Protein AF-A0A7Z2VRL1-F1 (afdb_monomer_lite)

Structure (mmCIF, N/CA/C/O backbone):
data_AF-A0A7Z2VRL1-F1
#
_entry.id   AF-A0A7Z2VRL1-F1
#
loop_
_atom_site.group_PDB
_atom_site.id
_atom_site.type_symbol
_atom_site.label_atom_id
_atom_site.label_alt_id
_atom_site.label_comp_id
_atom_site.label_asym_id
_atom_site.label_entity_id
_atom_site.label_seq_id
_atom_site.pdbx_PDB_ins_code
_atom_site.Cartn_x
_atom_site.Cartn_y
_atom_site.Cartn_z
_atom_site.occupancy
_atom_site.B_iso_or_equiv
_atom_site.auth_seq_id
_atom_site.auth_comp_id
_atom_site.auth_asym_id
_atom_site.auth_atom_id
_atom_site.pdbx_PDB_model_num
ATOM 1 N N . MET A 1 1 ? -23.503 -7.942 21.390 1.00 52.72 1 MET A N 1
ATOM 2 C CA . MET A 1 1 ? -22.777 -6.985 20.529 1.00 52.72 1 MET A CA 1
ATOM 3 C C . MET A 1 1 ? -22.790 -7.532 19.111 1.00 52.72 1 MET A C 1
ATOM 5 O O . MET A 1 1 ? -22.296 -8.625 18.878 1.00 52.72 1 MET A O 1
ATOM 9 N N . SER A 1 2 ? -23.516 -6.870 18.216 1.00 61.53 2 SER A N 1
ATOM 10 C CA . SER A 1 2 ? -24.014 -7.462 16.970 1.00 61.53 2 SER A CA 1
ATOM 11 C C . SER A 1 2 ? -22.935 -7.495 15.880 1.00 61.53 2 SE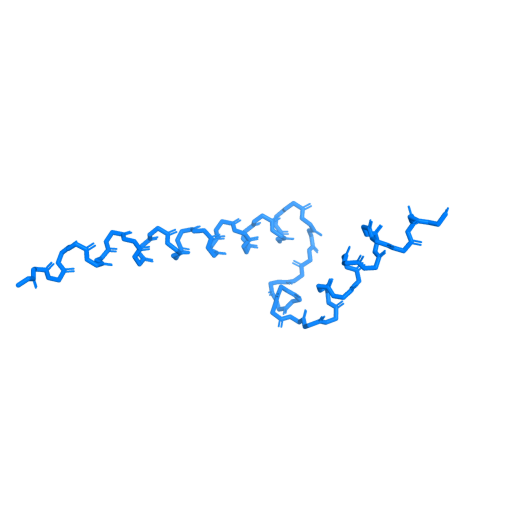R A C 1
ATOM 13 O O . SER A 1 2 ? -22.462 -6.445 15.460 1.00 61.53 2 SER A O 1
ATOM 15 N N . ILE A 1 3 ? -22.602 -8.691 15.379 1.00 73.12 3 ILE A N 1
ATOM 16 C CA . ILE A 1 3 ? -21.617 -8.988 14.309 1.00 73.12 3 ILE A CA 1
ATOM 17 C C . ILE A 1 3 ? -21.773 -8.084 13.064 1.00 73.12 3 ILE A C 1
ATOM 19 O O . ILE A 1 3 ? -20.806 -7.799 12.363 1.00 73.12 3 ILE A O 1
ATOM 23 N N . LYS A 1 4 ? -22.977 -7.544 12.835 1.00 74.12 4 LYS A N 1
ATOM 24 C CA . LYS A 1 4 ? -23.288 -6.560 11.783 1.00 74.12 4 LYS A CA 1
ATOM 25 C C . LYS A 1 4 ? -22.413 -5.298 11.828 1.00 74.12 4 LYS A C 1
ATOM 27 O O . LYS A 1 4 ? -22.156 -4.732 10.775 1.00 74.12 4 LYS A O 1
ATOM 32 N N . MET A 1 5 ? -21.917 -4.882 12.996 1.00 79.06 5 MET A N 1
ATOM 33 C CA . MET A 1 5 ? -20.992 -3.742 13.096 1.00 79.06 5 MET A CA 1
ATOM 34 C C . MET A 1 5 ? -19.563 -4.074 12.647 1.00 79.06 5 MET A C 1
ATOM 36 O O . MET A 1 5 ? -18.858 -3.174 12.214 1.00 79.06 5 MET A O 1
ATOM 40 N N . LEU A 1 6 ? -19.146 -5.344 12.703 1.00 83.94 6 LEU A N 1
ATOM 41 C CA . LEU A 1 6 ? -17.832 -5.797 12.224 1.00 83.94 6 LEU A CA 1
ATOM 42 C C . LEU A 1 6 ? -17.819 -6.073 10.716 1.00 83.94 6 LEU A C 1
ATOM 44 O O . LEU A 1 6 ? -16.768 -6.005 10.091 1.00 83.94 6 LEU A O 1
ATOM 48 N N . ILE A 1 7 ? -18.977 -6.333 10.106 1.00 88.62 7 ILE A N 1
ATOM 49 C CA . ILE A 1 7 ? -19.057 -6.640 8.672 1.00 88.62 7 ILE A CA 1
ATOM 50 C C . ILE A 1 7 ? -18.719 -5.425 7.798 1.00 88.62 7 ILE A C 1
ATOM 52 O O . ILE A 1 7 ? -18.072 -5.568 6.767 1.00 88.62 7 ILE A O 1
ATOM 56 N N . ILE A 1 8 ? -19.115 -4.227 8.237 1.00 89.56 8 ILE A N 1
ATOM 57 C CA . ILE A 1 8 ? -18.880 -2.961 7.532 1.00 89.56 8 ILE A CA 1
ATOM 58 C C . ILE A 1 8 ? -17.378 -2.649 7.428 1.00 89.56 8 ILE A C 1
ATOM 60 O O . ILE A 1 8 ? -16.903 -2.471 6.306 1.00 89.56 8 ILE A O 1
ATOM 64 N N . PRO A 1 9 ? -16.597 -2.612 8.529 1.00 89.94 9 PRO A N 1
ATOM 65 C CA . PRO A 1 9 ? -15.165 -2.353 8.436 1.00 89.94 9 PRO A CA 1
ATOM 66 C C . PRO A 1 9 ? -14.435 -3.462 7.678 1.00 89.94 9 PRO A C 1
ATOM 68 O O . PRO A 1 9 ? -13.558 -3.152 6.882 1.00 89.94 9 PRO A O 1
ATOM 71 N N . VAL A 1 10 ? -14.828 -4.731 7.835 1.00 91.94 10 VAL A N 1
ATOM 72 C CA . VAL A 1 10 ? -14.224 -5.841 7.078 1.00 91.94 10 VAL A CA 1
ATOM 73 C C . VAL A 1 10 ? -14.448 -5.674 5.574 1.00 91.94 10 VAL A C 1
ATOM 75 O O . VAL A 1 10 ? -13.508 -5.800 4.794 1.00 91.94 10 VAL A O 1
ATOM 78 N N . PHE A 1 11 ? -15.667 -5.334 5.156 1.00 92.25 11 PHE A N 1
ATOM 79 C CA . PHE A 1 11 ? -15.968 -5.103 3.745 1.00 92.25 11 PHE A CA 1
ATOM 80 C C . PHE A 1 11 ? -15.250 -3.862 3.198 1.00 92.25 11 PHE A C 1
ATOM 82 O O . PHE A 1 11 ? -14.783 -3.869 2.064 1.00 92.25 11 PHE A O 1
ATOM 89 N N . CYS A 1 12 ? -15.099 -2.821 4.019 1.00 94.06 12 CYS A N 1
ATOM 90 C CA . CYS A 1 12 ? -14.346 -1.619 3.671 1.00 94.06 12 CYS A CA 1
ATOM 91 C C . CYS A 1 12 ? -12.854 -1.926 3.450 1.00 94.06 12 CYS A C 1
ATOM 93 O O . CYS A 1 12 ? -12.274 -1.514 2.449 1.00 94.06 12 CYS A O 1
ATOM 95 N N . VAL A 1 13 ? -12.245 -2.726 4.332 1.00 94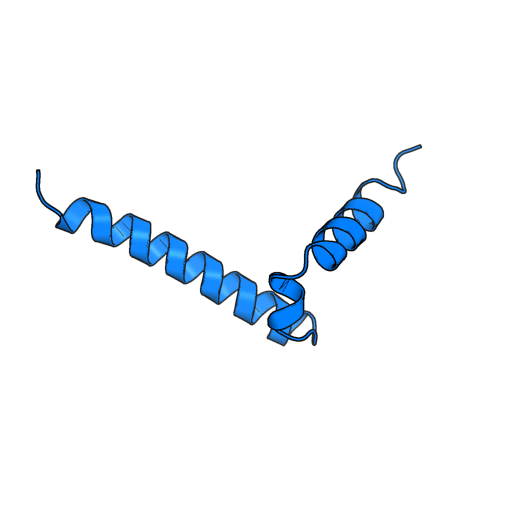.31 13 VAL A N 1
ATOM 96 C CA . VAL A 1 13 ? -10.854 -3.185 4.183 1.00 94.31 13 VAL A CA 1
ATOM 97 C C . VAL A 1 13 ? -10.695 -4.044 2.928 1.00 94.31 13 VAL A C 1
ATOM 99 O O . VAL A 1 13 ? -9.759 -3.837 2.163 1.00 94.31 13 VAL A O 1
ATOM 102 N N . MET A 1 14 ? -11.635 -4.954 2.663 1.00 94.00 14 MET A N 1
ATOM 103 C CA . MET A 1 14 ? -11.635 -5.752 1.432 1.00 94.00 14 MET A CA 1
ATOM 104 C C . MET A 1 14 ? -11.725 -4.866 0.184 1.00 94.00 14 MET A C 1
ATOM 106 O O . MET A 1 14 ? -10.964 -5.067 -0.759 1.00 94.00 14 MET A O 1
ATOM 110 N N . ALA A 1 15 ? -12.595 -3.853 0.185 1.00 93.69 15 ALA A N 1
ATOM 111 C CA . ALA A 1 15 ? -12.716 -2.907 -0.921 1.00 93.69 15 ALA A CA 1
ATOM 112 C C . ALA A 1 15 ? -11.424 -2.105 -1.149 1.00 93.69 15 ALA A C 1
ATOM 114 O O . ALA A 1 15 ? -11.049 -1.880 -2.297 1.00 93.69 15 ALA A O 1
ATOM 115 N N . LEU A 1 16 ? -10.710 -1.726 -0.083 1.00 91.75 16 LEU A N 1
ATOM 116 C CA . LEU A 1 16 ? -9.404 -1.068 -0.191 1.00 91.75 16 LEU A CA 1
ATOM 117 C C . LEU A 1 16 ? -8.336 -1.992 -0.782 1.00 91.75 16 LEU A C 1
ATOM 119 O O . LEU A 1 16 ? -7.602 -1.570 -1.671 1.00 91.75 16 LEU A O 1
ATOM 123 N N . ILE A 1 17 ? -8.272 -3.252 -0.338 1.00 89.12 17 ILE A N 1
ATOM 124 C CA . ILE A 1 17 ? -7.324 -4.239 -0.878 1.00 89.12 17 ILE A CA 1
ATOM 125 C C . ILE A 1 17 ? -7.597 -4.471 -2.366 1.00 89.12 17 ILE A C 1
ATOM 127 O O . ILE A 1 17 ? -6.672 -4.428 -3.172 1.00 89.12 17 ILE A O 1
ATOM 131 N N . VAL A 1 18 ? -8.864 -4.664 -2.744 1.00 89.81 18 VAL A N 1
ATOM 132 C CA . VAL A 1 18 ? -9.262 -4.862 -4.145 1.00 89.81 18 VAL A CA 1
ATOM 133 C C . VAL A 1 18 ? -8.996 -3.606 -4.974 1.00 89.81 18 VAL A C 1
ATOM 135 O O . VAL A 1 18 ? -8.456 -3.711 -6.068 1.00 89.81 18 VAL A O 1
ATOM 138 N N . GLY A 1 19 ? -9.311 -2.415 -4.462 1.00 89.19 19 GLY A N 1
ATOM 139 C CA . GLY A 1 19 ? -9.041 -1.153 -5.152 1.00 89.19 19 GLY A CA 1
ATOM 140 C C . GLY A 1 19 ? -7.548 -0.917 -5.385 1.00 89.19 19 GLY A C 1
ATOM 141 O O . GLY A 1 19 ? -7.160 -0.487 -6.467 1.00 89.19 19 GLY A O 1
ATOM 142 N N . LEU A 1 20 ? -6.703 -1.262 -4.412 1.00 84.56 20 LEU A N 1
ATOM 143 C CA . LEU A 1 20 ? -5.249 -1.166 -4.529 1.00 84.56 20 LEU A CA 1
ATOM 144 C C . LEU A 1 20 ? -4.690 -2.204 -5.506 1.00 84.56 20 LEU A C 1
ATOM 146 O O . LEU A 1 20 ? -3.871 -1.865 -6.352 1.00 84.56 20 LEU A O 1
ATOM 150 N N . ALA A 1 21 ? -5.178 -3.440 -5.442 1.00 83.19 21 ALA A N 1
ATOM 151 C CA . ALA A 1 21 ? -4.851 -4.519 -6.368 1.00 83.19 21 ALA A CA 1
ATOM 152 C C . ALA A 1 21 ? -5.209 -4.156 -7.825 1.00 83.19 21 ALA A C 1
ATOM 154 O O . ALA A 1 21 ? -4.380 -4.262 -8.731 1.00 83.19 21 ALA A O 1
ATOM 155 N N . VAL A 1 22 ? -6.429 -3.666 -8.049 1.00 85.25 22 VAL A N 1
ATOM 156 C CA . VAL A 1 22 ? -6.894 -3.201 -9.361 1.00 85.25 22 VAL A CA 1
ATOM 157 C C . VAL A 1 22 ? -6.108 -1.967 -9.801 1.00 85.25 22 VAL A C 1
ATOM 159 O O . VAL A 1 22 ? -5.672 -1.908 -10.942 1.00 85.25 22 VAL A O 1
ATOM 162 N N . GLY 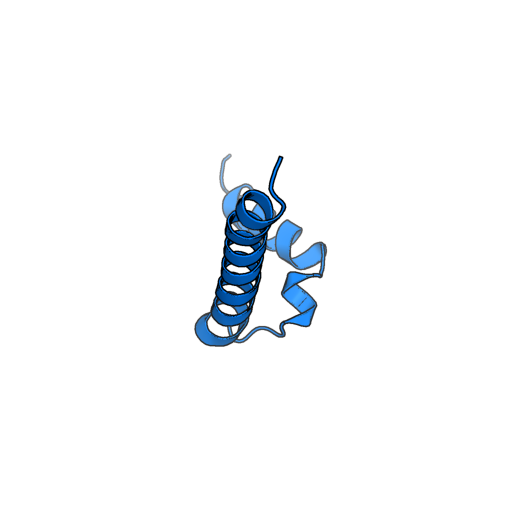A 1 23 ? -5.847 -1.007 -8.913 1.00 83.50 23 GLY A N 1
ATOM 163 C CA . GLY A 1 23 ? -5.041 0.171 -9.234 1.00 83.50 23 GLY A CA 1
ATOM 164 C C . GLY A 1 23 ? -3.610 -0.187 -9.642 1.00 83.50 23 GLY A C 1
ATOM 165 O O . GLY A 1 23 ? -3.119 0.303 -10.651 1.00 83.50 23 GLY A O 1
ATOM 166 N N . TYR A 1 24 ? -2.960 -1.098 -8.918 1.00 76.50 24 TYR A N 1
ATOM 167 C CA . TYR A 1 24 ? -1.588 -1.522 -9.201 1.00 76.50 24 TYR A CA 1
ATOM 168 C C . TYR A 1 24 ? -1.449 -2.245 -10.545 1.00 76.50 24 TYR A C 1
ATOM 170 O O . TYR A 1 24 ? -0.429 -2.128 -11.218 1.00 76.50 24 TYR A O 1
ATOM 178 N N . THR A 1 25 ? -2.490 -2.967 -10.953 1.00 80.56 25 THR A N 1
ATOM 179 C CA . THR A 1 25 ? -2.471 -3.761 -12.187 1.00 80.56 25 THR A CA 1
ATOM 180 C C . THR A 1 25 ? -2.994 -3.013 -13.394 1.00 80.56 25 THR A C 1
ATOM 182 O O . THR A 1 25 ? -2.400 -3.108 -14.458 1.00 80.56 25 THR A O 1
ATOM 185 N N . VAL A 1 26 ? -4.058 -2.225 -13.231 1.00 80.00 26 VAL A N 1
ATOM 186 C CA . VAL A 1 26 ? -4.660 -1.446 -14.319 1.00 80.00 26 VAL A CA 1
ATOM 187 C C . VAL A 1 26 ? -3.902 -0.142 -14.570 1.00 80.00 26 VAL A C 1
ATOM 189 O O . VAL A 1 26 ? -3.733 0.227 -15.725 1.00 80.00 26 VAL A O 1
ATOM 192 N N . LEU A 1 27 ? -3.440 0.570 -13.529 1.00 76.94 27 LEU A N 1
ATOM 193 C CA . LEU A 1 27 ? -2.623 1.779 -13.724 1.00 76.94 27 LEU A CA 1
ATOM 194 C C . LEU A 1 27 ? -1.124 1.472 -13.816 1.00 76.94 27 LEU A C 1
ATOM 196 O O . LEU A 1 27 ? -0.396 2.223 -14.459 1.00 76.94 27 LEU A O 1
ATOM 200 N N . GLY A 1 28 ? -0.648 0.429 -13.130 1.00 71.19 28 GLY A N 1
ATOM 201 C CA . GLY A 1 28 ? 0.781 0.112 -13.039 1.00 71.19 28 GLY A CA 1
ATOM 202 C C . GLY A 1 28 ? 1.281 -0.944 -14.024 1.00 71.19 28 GLY A C 1
ATOM 203 O O . GLY A 1 28 ? 2.491 -1.166 -14.054 1.00 71.19 28 GLY A O 1
ATOM 204 N N . ASP A 1 29 ? 0.381 -1.597 -14.777 1.00 69.88 29 ASP A N 1
ATOM 205 C CA . ASP A 1 29 ? 0.660 -2.680 -15.745 1.00 69.88 29 ASP A CA 1
ATOM 206 C C . ASP A 1 29 ? 1.516 -3.830 -15.171 1.00 69.88 29 ASP A C 1
ATOM 208 O O . ASP A 1 29 ? 2.181 -4.582 -15.882 1.00 69.88 29 ASP A O 1
ATOM 212 N N . LYS A 1 30 ? 1.529 -3.961 -13.840 1.00 71.75 30 LYS A N 1
ATOM 213 C CA . LYS A 1 30 ? 2.325 -4.949 -13.111 1.00 71.75 30 LYS A CA 1
ATOM 214 C C . LYS A 1 30 ? 1.455 -6.106 -12.630 1.00 71.75 30 LYS A C 1
ATOM 216 O O . LYS A 1 30 ? 0.266 -5.916 -12.369 1.00 71.75 30 LYS A O 1
ATOM 221 N N . PRO A 1 31 ? 2.008 -7.322 -12.505 1.00 78.44 31 PRO A N 1
ATOM 222 C CA . PRO A 1 31 ? 1.227 -8.476 -12.088 1.00 78.44 31 PRO A CA 1
ATOM 223 C C . PRO A 1 31 ? 0.773 -8.327 -10.629 1.00 78.44 31 PRO A C 1
ATOM 225 O O . PRO A 1 31 ? 1.533 -7.899 -9.764 1.00 78.44 31 PRO A O 1
ATOM 228 N N . LEU A 1 32 ? -0.463 -8.750 -10.329 1.00 70.69 32 LEU A N 1
ATOM 229 C CA . LEU A 1 32 ? -1.020 -8.755 -8.962 1.00 70.69 32 LEU A CA 1
ATOM 230 C C . LEU A 1 32 ? -0.117 -9.475 -7.952 1.00 70.69 32 LEU A C 1
ATOM 232 O O . LEU A 1 32 ? -0.106 -9.127 -6.776 1.00 70.69 32 LEU A O 1
ATOM 236 N N . SER A 1 33 ? 0.631 -10.475 -8.418 1.00 70.06 33 SER A N 1
ATOM 237 C CA . SER A 1 33 ? 1.622 -11.207 -7.628 1.00 70.06 33 SER A CA 1
ATOM 238 C C . SER A 1 33 ? 2.681 -10.284 -7.021 1.00 70.06 33 SER A C 1
ATOM 240 O O . SER A 1 33 ? 3.064 -10.482 -5.872 1.00 70.06 33 SER A O 1
ATOM 242 N N . ASP A 1 34 ? 3.105 -9.250 -7.751 1.00 71.75 34 ASP A N 1
ATOM 243 C CA . ASP A 1 34 ? 4.146 -8.325 -7.297 1.00 71.75 34 ASP A CA 1
ATOM 244 C C . ASP A 1 34 ? 3.656 -7.387 -6.185 1.00 71.75 34 ASP A C 1
ATOM 246 O O . ASP A 1 34 ? 4.474 -6.893 -5.413 1.00 71.75 34 ASP A O 1
ATOM 250 N N . VAL A 1 35 ? 2.337 -7.179 -6.033 1.00 70.19 35 VAL A N 1
ATOM 251 C CA . VAL A 1 35 ? 1.760 -6.430 -4.892 1.00 70.19 35 VAL A CA 1
ATOM 252 C C . VAL A 1 35 ? 2.034 -7.141 -3.569 1.00 70.19 35 VAL A C 1
ATOM 254 O O . VAL A 1 35 ? 2.219 -6.489 -2.540 1.00 70.19 35 VAL A O 1
ATOM 257 N N . PHE A 1 36 ? 2.060 -8.473 -3.586 1.00 69.75 36 PHE A N 1
ATOM 258 C CA . PHE A 1 36 ? 2.372 -9.292 -2.416 1.00 69.75 36 PHE A CA 1
ATOM 259 C C . PHE A 1 36 ? 3.874 -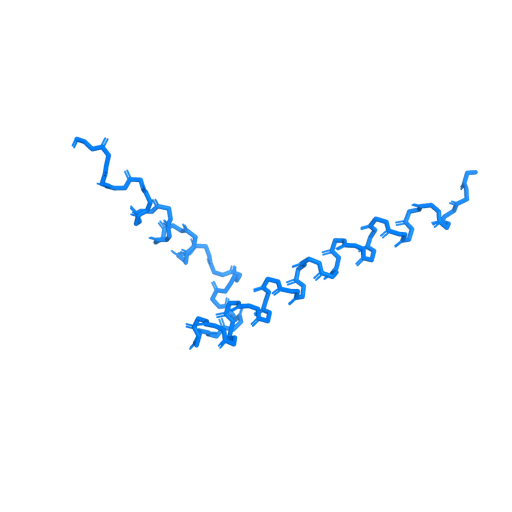9.554 -2.263 1.00 69.75 36 PHE A C 1
ATOM 261 O O . PHE A 1 36 ? 4.292 -10.098 -1.240 1.00 69.75 36 PHE A O 1
ATOM 268 N N . ASP A 1 37 ? 4.688 -9.152 -3.242 1.00 76.12 37 ASP A N 1
ATOM 269 C CA . ASP A 1 37 ? 6.130 -9.326 -3.189 1.00 76.12 37 ASP A CA 1
ATOM 270 C C . ASP A 1 37 ? 6.795 -8.213 -2.373 1.00 76.12 37 ASP A C 1
ATOM 272 O O . ASP A 1 37 ? 6.654 -7.017 -2.636 1.00 76.12 37 ASP A O 1
ATOM 276 N N . SER A 1 38 ? 7.558 -8.610 -1.356 1.00 66.69 38 SER A N 1
ATOM 277 C CA . SER A 1 38 ? 8.265 -7.677 -0.471 1.00 66.69 38 SER A CA 1
ATOM 278 C C . SER A 1 38 ? 9.329 -6.819 -1.181 1.00 66.69 38 SER A C 1
ATOM 280 O O . SER A 1 38 ? 9.680 -5.747 -0.682 1.00 66.69 38 SER A O 1
ATOM 282 N N . GLY A 1 39 ? 9.834 -7.255 -2.342 1.00 74.12 39 GLY A N 1
ATOM 283 C CA . GLY A 1 39 ? 10.803 -6.531 -3.162 1.00 74.12 39 GLY A CA 1
ATOM 284 C C . GLY A 1 39 ? 10.205 -5.290 -3.820 1.00 74.12 39 GLY A C 1
ATOM 285 O O . GLY A 1 39 ? 10.855 -4.247 -3.850 1.00 74.12 39 GLY A O 1
ATOM 286 N N . THR A 1 40 ? 8.939 -5.352 -4.237 1.00 75.69 40 THR A N 1
ATOM 287 C CA . THR A 1 40 ? 8.192 -4.218 -4.803 1.00 75.69 40 THR A CA 1
ATOM 288 C C . THR A 1 40 ? 8.089 -3.056 -3.824 1.00 75.69 40 THR A C 1
ATOM 290 O O . THR A 1 40 ? 8.382 -1.911 -4.166 1.00 75.69 40 THR A O 1
ATOM 293 N N . TRP A 1 41 ? 7.718 -3.345 -2.577 1.00 75.44 41 TRP A N 1
ATOM 294 C CA . TRP A 1 41 ? 7.612 -2.332 -1.529 1.00 75.44 41 TRP A CA 1
ATOM 295 C C . TRP A 1 41 ? 8.974 -1.743 -1.184 1.00 75.44 41 TRP A C 1
ATOM 297 O O . TRP A 1 41 ? 9.082 -0.537 -0.988 1.00 75.44 41 TRP A O 1
ATOM 307 N N . LYS A 1 42 ? 10.025 -2.573 -1.173 1.00 77.50 42 LYS A N 1
ATOM 308 C CA . LYS A 1 42 ? 11.399 -2.108 -0.969 1.00 77.50 42 LYS A CA 1
ATOM 309 C C . LYS A 1 42 ? 11.851 -1.186 -2.100 1.00 77.50 42 LYS A C 1
ATOM 311 O O . LYS A 1 42 ? 12.409 -0.144 -1.810 1.00 77.50 42 LYS A O 1
ATOM 316 N N . HIS A 1 43 ? 11.552 -1.524 -3.354 1.00 76.94 43 HIS A N 1
ATOM 317 C CA . HIS A 1 43 ? 11.874 -0.711 -4.529 1.00 76.94 43 HIS A CA 1
ATOM 318 C C . HIS A 1 43 ? 11.097 0.614 -4.549 1.00 76.94 43 HIS A C 1
ATOM 320 O O . HIS A 1 43 ? 11.641 1.647 -4.926 1.00 76.94 43 HIS A O 1
ATOM 326 N N . MET A 1 44 ? 9.822 0.610 -4.150 1.00 76.81 44 MET A N 1
ATOM 327 C CA . MET A 1 44 ? 9.033 1.839 -4.013 1.00 76.81 44 MET A CA 1
ATOM 328 C C . MET A 1 44 ? 9.534 2.713 -2.862 1.00 76.81 44 MET A C 1
ATOM 330 O O . MET A 1 44 ? 9.609 3.928 -3.008 1.00 76.81 44 MET A O 1
ATOM 334 N N . TYR A 1 45 ? 9.886 2.102 -1.730 1.00 77.44 45 TYR A N 1
ATOM 335 C CA . TYR A 1 45 ? 10.473 2.805 -0.594 1.00 77.44 45 TYR A CA 1
ATOM 336 C C . TYR A 1 45 ? 11.834 3.395 -0.971 1.00 77.44 45 TYR A C 1
ATOM 338 O O . TYR A 1 45 ? 12.094 4.553 -0.682 1.00 77.44 45 TYR A O 1
ATOM 346 N N . ASP A 1 46 ? 12.665 2.641 -1.684 1.00 81.69 46 ASP A N 1
ATOM 347 C CA . ASP A 1 46 ? 13.935 3.126 -2.214 1.00 81.69 46 ASP A CA 1
ATOM 348 C C . ASP A 1 46 ? 13.710 4.314 -3.163 1.00 81.69 46 ASP A C 1
ATOM 350 O O . ASP A 1 46 ? 14.276 5.368 -2.950 1.00 81.69 46 ASP A O 1
ATOM 354 N N . LEU A 1 47 ? 12.761 4.255 -4.101 1.00 79.88 47 LEU A N 1
ATOM 355 C CA . LEU A 1 47 ? 12.428 5.408 -4.958 1.00 79.88 47 LEU A CA 1
ATOM 356 C C . LEU A 1 47 ? 11.994 6.668 -4.186 1.00 79.88 47 LEU A C 1
ATOM 358 O O . LEU A 1 47 ? 12.323 7.778 -4.591 1.00 79.88 47 LEU A O 1
ATOM 362 N N . VAL A 1 48 ? 11.219 6.516 -3.108 1.00 80.12 48 VAL A N 1
ATOM 363 C CA . VAL A 1 48 ? 10.699 7.653 -2.324 1.00 80.12 48 VAL A CA 1
ATOM 364 C C . VAL A 1 48 ? 11.739 8.199 -1.341 1.00 80.12 48 VAL A C 1
ATOM 366 O O . VAL A 1 48 ? 11.724 9.390 -1.043 1.00 80.12 48 VAL A O 1
ATOM 369 N N . PHE A 1 49 ? 12.625 7.346 -0.822 1.00 78.88 49 PHE A N 1
ATOM 370 C CA . PHE A 1 49 ? 13.531 7.678 0.282 1.00 78.88 49 PHE A CA 1
ATOM 371 C C . PHE A 1 49 ? 15.023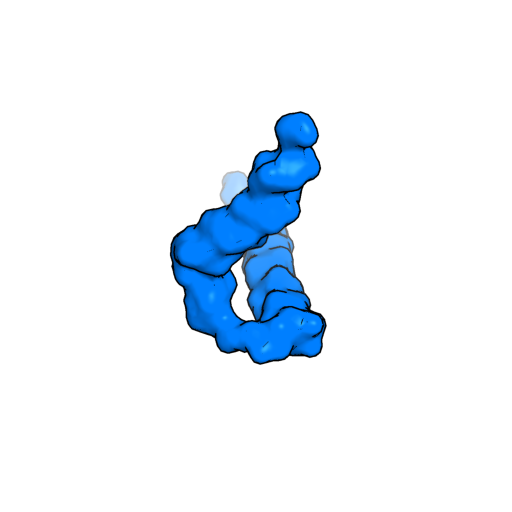 7.657 -0.081 1.00 78.88 49 PHE A C 1
ATOM 373 O O . PHE A 1 49 ? 15.824 8.166 0.699 1.00 78.88 49 PHE A O 1
ATOM 380 N N . ALA A 1 50 ? 15.420 7.107 -1.230 1.00 68.88 50 ALA A N 1
ATOM 381 C CA . ALA A 1 50 ? 16.814 7.099 -1.686 1.00 68.88 50 ALA A CA 1
ATOM 382 C C . ALA A 1 50 ? 17.267 8.460 -2.235 1.00 68.88 50 ALA A C 1
ATOM 384 O O . ALA A 1 50 ? 18.466 8.686 -2.365 1.00 68.88 50 ALA A O 1
ATOM 385 N N . GLU A 1 51 ? 16.344 9.392 -2.488 1.00 62.06 51 GLU A N 1
ATOM 386 C CA . GLU A 1 51 ? 16.650 10.739 -2.987 1.00 62.06 51 GLU A CA 1
ATOM 387 C C . GLU A 1 51 ? 16.255 11.819 -1.962 1.00 62.06 51 GLU A C 1
ATOM 389 O O . GLU A 1 51 ? 15.483 12.736 -2.226 1.00 62.06 51 GLU A O 1
ATOM 394 N N . GLY A 1 52 ? 16.767 11.661 -0.737 1.00 57.62 52 GLY A N 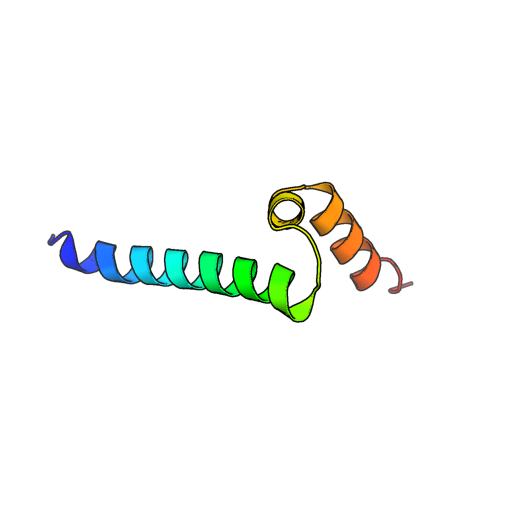1
ATOM 395 C CA . GLY A 1 52 ? 16.606 12.600 0.378 1.00 57.62 52 GLY A CA 1
ATOM 396 C C . GLY A 1 52 ? 17.906 12.851 1.151 1.00 57.62 52 GLY A C 1
ATOM 397 O O . GLY A 1 52 ? 17.869 12.928 2.379 1.00 57.62 52 GLY A O 1
ATOM 398 N N . GLY A 1 53 ? 19.040 12.916 0.441 1.00 43.03 53 GLY A N 1
ATOM 399 C CA . GLY A 1 53 ? 20.342 13.381 0.939 1.00 43.03 53 GLY A CA 1
ATOM 400 C C . GLY A 1 53 ? 20.675 14.770 0.416 1.00 43.03 53 GLY A C 1
ATOM 401 O O . GLY A 1 53 ? 20.461 14.991 -0.796 1.00 43.03 53 GLY A O 1
#

InterPro domains:
  IPR024596 DNA-directed RNA polymerase subunit beta/EpuA [PF11772] (6-48)

Sequence (53 aa):
MSIKMLIIPVFCVMALIVGLAVGYTVLGDKPLSDVFDSGTWKHMYDLVFAEGG

Radius of gyration: 15.71 Å; chains: 1; bounding box: 44×25×36 Å

pLDDT: mean 78.03, std 10.76, range [43.03, 94.31]

Organism: NCBI:txid2728023

Secondary structure (DSSP, 8-state):
--THHHHHHHHHHHHHHHHHHHHHHHTT---HHHHS-HHHHHHHHHHHHSS--

Foldseek 3Di:
DDCVVVVVVVVVVVVVLVVVLCCCCVVVVDHSVVVVPPVNVVVVCCVVPVPPD